Protein AF-A0AA43S587-F1 (afdb_monomer)

Radius of gyration: 17.07 Å; Cα contacts (8 Å, |Δi|>4): 36; chains: 1; bounding box: 40×19×48 Å

Mean predicted aligned error: 5.29 Å

pLDDT: mean 90.9, std 4.82, range [67.19, 96.31]

Secondary structure (DSSP, 8-state):
-HHHHHHHHHHHHHHHHHHHHHHHHHHHHHHHH---HHHHHTS-HHHHHHHHHHHHHHHHTT-HHHHHHHHHTT--

Sequence (76 aa):
MLISIATIFLVLIYTIIKHLLSKSGQRYLIDSYGLDSKKLESLSKQDIRALRASISQLHKQNDAFGLEELLRRYRP

Structure (mmCIF, N/CA/C/O backbone):
data_AF-A0AA43S587-F1
#
_entry.id   AF-A0AA43S587-F1
#
loop_
_atom_site.group_PDB
_atom_site.id
_atom_site.type_symbol
_atom_site.label_atom_id
_atom_site.label_alt_id
_atom_site.label_comp_id
_atom_site.label_asym_id
_atom_site.label_entity_id
_atom_site.label_seq_id
_atom_site.pdbx_PDB_ins_code
_atom_site.Cartn_x
_atom_site.Cartn_y
_atom_site.Cartn_z
_atom_site.occupancy
_atom_site.B_iso_or_equiv
_atom_site.auth_seq_id
_atom_site.auth_comp_id
_atom_site.auth_asym_id
_atom_site.auth_atom_id
_atom_site.pdbx_PDB_model_num
ATOM 1 N N . MET A 1 1 ? 26.797 -3.180 -30.527 1.00 67.19 1 MET A N 1
ATOM 2 C CA . MET A 1 1 ? 25.389 -2.825 -30.828 1.00 67.19 1 MET A CA 1
ATOM 3 C C . MET A 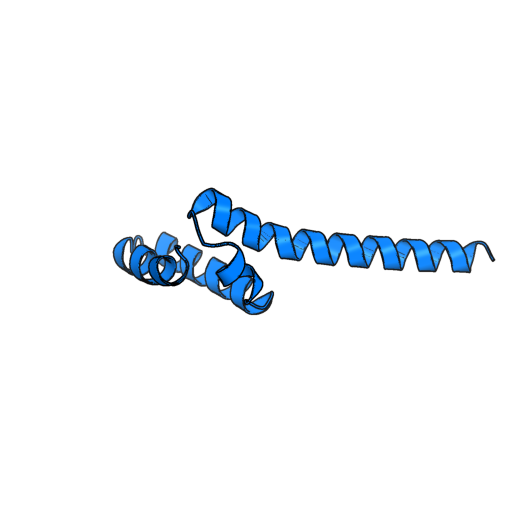1 1 ? 24.384 -3.717 -30.097 1.00 67.19 1 MET A C 1
ATOM 5 O O . MET A 1 1 ? 23.547 -3.168 -29.400 1.00 67.19 1 MET A O 1
ATOM 9 N N . LEU A 1 2 ? 24.482 -5.054 -30.161 1.00 75.88 2 LEU A N 1
ATOM 10 C CA . LEU A 1 2 ? 23.550 -5.962 -29.457 1.00 75.88 2 LEU A CA 1
ATOM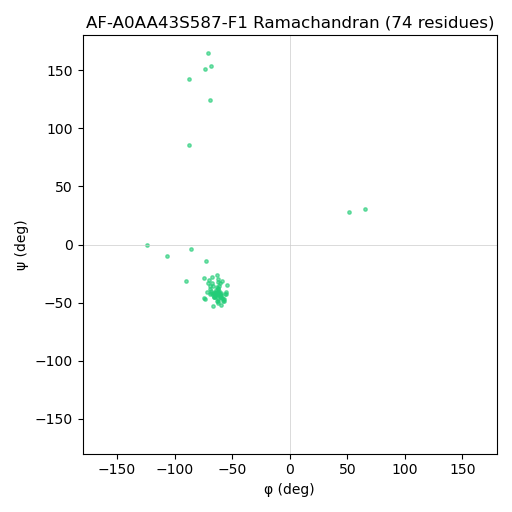 11 C C . LEU A 1 2 ? 23.526 -5.783 -27.927 1.00 75.88 2 LEU A C 1
ATOM 13 O O . LEU A 1 2 ? 22.454 -5.732 -27.334 1.00 75.88 2 LEU A O 1
ATOM 17 N N . ILE A 1 3 ? 24.693 -5.604 -27.299 1.00 82.06 3 ILE A N 1
ATOM 18 C CA . ILE A 1 3 ? 24.802 -5.384 -25.844 1.00 82.06 3 ILE A CA 1
ATOM 19 C C . ILE A 1 3 ? 24.085 -4.090 -25.427 1.00 82.06 3 ILE A C 1
ATOM 21 O O . ILE A 1 3 ? 23.366 -4.072 -24.436 1.00 82.06 3 ILE A O 1
ATOM 25 N N . SER A 1 4 ? 24.226 -3.023 -26.218 1.00 85.75 4 SER A N 1
ATOM 26 C CA . SER A 1 4 ? 23.588 -1.726 -25.967 1.00 85.75 4 SER A CA 1
ATOM 27 C C . SER A 1 4 ? 22.061 -1.793 -26.089 1.00 85.75 4 SER A C 1
ATOM 29 O O . SER A 1 4 ? 21.351 -1.140 -25.336 1.00 85.75 4 SER A O 1
ATOM 31 N N . ILE A 1 5 ? 21.541 -2.603 -27.015 1.00 89.19 5 ILE A N 1
ATOM 32 C CA . ILE A 1 5 ? 20.095 -2.828 -27.155 1.00 89.19 5 ILE A CA 1
ATOM 33 C C . ILE A 1 5 ? 19.570 -3.632 -25.958 1.00 89.19 5 ILE A C 1
ATOM 35 O O . ILE A 1 5 ? 18.538 -3.286 -25.385 1.00 89.19 5 ILE A O 1
ATOM 39 N N . ALA A 1 6 ? 20.307 -4.664 -25.535 1.00 91.06 6 ALA A N 1
ATOM 40 C CA . ALA A 1 6 ? 19.941 -5.482 -24.384 1.00 91.06 6 ALA A CA 1
ATOM 41 C C . ALA A 1 6 ? 19.889 -4.668 -23.078 1.00 91.06 6 ALA A C 1
ATOM 43 O O . ALA A 1 6 ? 18.950 -4.821 -22.298 1.00 91.06 6 ALA A O 1
ATOM 44 N N . THR A 1 7 ? 20.842 -3.760 -22.847 1.00 92.38 7 THR A N 1
ATOM 45 C CA . THR A 1 7 ? 20.831 -2.905 -21.649 1.00 92.38 7 THR A CA 1
ATOM 46 C C . THR A 1 7 ? 19.666 -1.917 -21.651 1.00 92.38 7 THR A C 1
ATOM 48 O O . THR A 1 7 ? 19.003 -1.770 -20.626 1.00 92.38 7 THR A O 1
ATOM 51 N N . ILE A 1 8 ? 19.350 -1.296 -22.793 1.00 94.38 8 ILE A N 1
ATOM 52 C CA . ILE A 1 8 ? 18.179 -0.411 -22.929 1.00 94.38 8 ILE A CA 1
ATOM 53 C C . ILE A 1 8 ? 16.884 -1.178 -22.627 1.00 94.38 8 ILE A C 1
ATOM 55 O O . ILE A 1 8 ? 16.028 -0.691 -21.886 1.00 94.38 8 ILE A O 1
ATOM 59 N N . PHE A 1 9 ? 16.761 -2.400 -23.146 1.00 95.12 9 PHE A N 1
ATOM 60 C CA . PHE A 1 9 ? 15.591 -3.247 -22.926 1.00 95.12 9 PHE A CA 1
ATOM 61 C C . PHE A 1 9 ? 15.414 -3.627 -21.448 1.00 95.12 9 PHE A C 1
ATOM 63 O O . PHE A 1 9 ? 14.310 -3.525 -20.908 1.00 95.12 9 PHE A O 1
ATOM 70 N N . LEU A 1 10 ? 16.504 -3.978 -20.756 1.00 95.38 10 LEU A N 1
ATOM 71 C CA . LEU A 1 10 ? 16.483 -4.269 -19.319 1.00 95.38 10 LEU A CA 1
ATOM 72 C C . LEU A 1 10 ? 16.050 -3.056 -18.486 1.00 95.38 10 LEU A C 1
ATOM 74 O O . LEU A 1 10 ? 15.237 -3.197 -17.571 1.00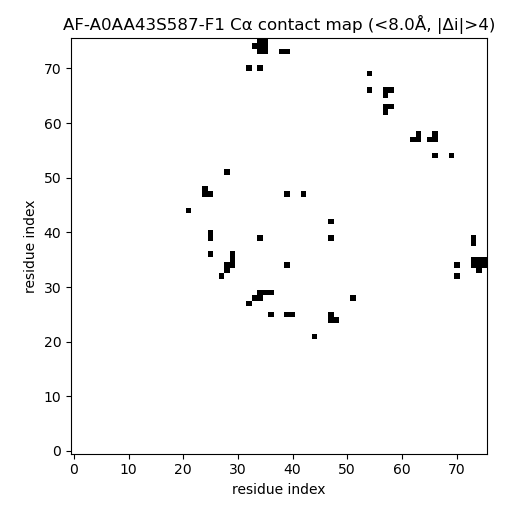 95.38 10 LEU A O 1
ATOM 78 N N . VAL A 1 11 ? 16.542 -1.858 -18.814 1.00 94.69 11 VAL A N 1
ATOM 79 C CA . VAL A 1 11 ? 16.160 -0.617 -18.119 1.00 94.69 11 VAL A CA 1
ATOM 80 C C . VAL A 1 11 ? 14.678 -0.294 -18.332 1.00 94.69 11 VAL A C 1
ATOM 82 O O . VAL A 1 11 ? 13.985 0.072 -17.376 1.00 94.69 11 VAL A O 1
ATOM 85 N N . LEU A 1 12 ? 14.165 -0.471 -19.553 1.00 95.31 12 LEU A N 1
ATOM 86 C CA . LEU A 1 12 ? 12.743 -0.304 -19.870 1.00 95.31 12 LEU A CA 1
ATOM 87 C C . LEU A 1 12 ? 11.868 -1.254 -19.047 1.00 95.31 12 LEU A C 1
ATOM 89 O O . LEU A 1 12 ? 10.960 -0.797 -18.350 1.00 95.31 12 LEU A O 1
ATOM 93 N N . ILE A 1 13 ? 12.182 -2.554 -19.059 1.00 95.25 13 ILE A N 1
ATOM 94 C CA . ILE A 1 13 ? 11.448 -3.565 -18.284 1.00 95.25 13 ILE A CA 1
ATOM 95 C C . ILE A 1 13 ? 11.476 -3.228 -16.793 1.00 95.25 13 ILE A C 1
ATOM 97 O O . ILE A 1 13 ? 10.427 -3.199 -16.146 1.00 95.25 13 ILE A O 1
ATOM 101 N N . TYR A 1 14 ? 12.654 -2.922 -16.249 1.00 93.62 14 TYR A N 1
ATOM 102 C CA . TYR A 1 14 ? 12.807 -2.560 -14.842 1.00 93.62 14 TYR A CA 1
ATOM 103 C C . TYR A 1 14 ? 11.925 -1.364 -14.459 1.00 93.62 14 TYR A C 1
ATOM 105 O O . TYR A 1 14 ? 11.251 -1.377 -13.425 1.00 93.62 14 TYR A O 1
ATOM 113 N N . THR A 1 15 ? 11.871 -0.344 -15.316 1.00 89.19 15 THR A N 1
ATOM 114 C CA . THR A 1 15 ? 11.076 0.865 -15.072 1.00 89.19 15 THR A CA 1
ATOM 115 C C . THR A 1 15 ? 9.576 0.574 -15.115 1.00 89.19 15 THR A C 1
ATOM 117 O O . THR A 1 15 ? 8.838 1.038 -14.239 1.00 89.19 15 THR A O 1
ATOM 120 N N . ILE A 1 16 ? 9.126 -0.246 -16.071 1.00 92.69 16 ILE A N 1
ATOM 121 C CA . ILE A 1 16 ? 7.726 -0.679 -16.185 1.00 92.69 16 ILE A CA 1
ATOM 122 C C . ILE A 1 16 ? 7.315 -1.472 -14.945 1.00 92.69 16 ILE A C 1
ATOM 124 O O . ILE A 1 16 ? 6.323 -1.130 -14.303 1.00 92.69 16 ILE A O 1
ATOM 128 N N . ILE A 1 17 ? 8.103 -2.472 -14.545 1.00 89.88 17 ILE A N 1
ATOM 129 C CA . ILE A 1 17 ? 7.832 -3.285 -13.351 1.00 89.88 17 ILE A CA 1
ATOM 130 C C . ILE A 1 17 ? 7.753 -2.387 -12.109 1.00 89.88 17 ILE A C 1
ATOM 132 O O . ILE A 1 17 ? 6.790 -2.454 -11.345 1.00 89.88 17 ILE A O 1
ATOM 136 N N . LYS A 1 18 ? 8.708 -1.466 -11.935 1.00 84.50 18 LYS A N 1
ATOM 137 C CA . LYS A 1 18 ? 8.713 -0.505 -10.821 1.00 84.50 18 LYS A CA 1
ATOM 138 C C . LYS A 1 18 ? 7.475 0.405 -10.809 1.00 84.50 18 LYS A C 1
ATOM 140 O O . LYS A 1 18 ? 7.033 0.828 -9.732 1.00 84.50 18 LYS A O 1
ATOM 145 N N . HIS A 1 19 ? 6.931 0.750 -11.975 1.00 85.25 19 HIS A N 1
ATOM 146 C CA . HIS A 1 19 ? 5.694 1.523 -12.087 1.00 85.25 19 HIS A CA 1
ATOM 147 C C . HIS A 1 19 ? 4.464 0.666 -11.755 1.00 85.25 19 HIS A C 1
ATOM 149 O O . HIS A 1 19 ? 3.642 1.072 -10.932 1.00 85.25 19 HIS A O 1
ATOM 155 N N . LEU A 1 20 ? 4.380 -0.550 -12.299 1.00 87.06 20 LEU A N 1
ATOM 156 C CA . LEU A 1 20 ? 3.287 -1.492 -12.044 1.00 87.06 20 LEU A CA 1
ATOM 157 C C . LEU A 1 20 ? 3.179 -1.868 -10.559 1.00 87.06 20 LEU A C 1
ATOM 159 O O . LEU A 1 20 ? 2.088 -1.804 -9.992 1.00 87.06 20 LEU A O 1
ATOM 163 N N . LEU A 1 21 ? 4.300 -2.162 -9.890 1.00 82.69 21 LEU A N 1
ATOM 164 C CA . LEU A 1 21 ? 4.316 -2.458 -8.449 1.00 82.69 21 LEU A CA 1
ATOM 165 C C . LEU A 1 21 ? 3.835 -1.270 -7.606 1.00 82.69 21 LEU A C 1
ATOM 167 O O . LEU A 1 21 ? 3.214 -1.460 -6.562 1.00 82.69 21 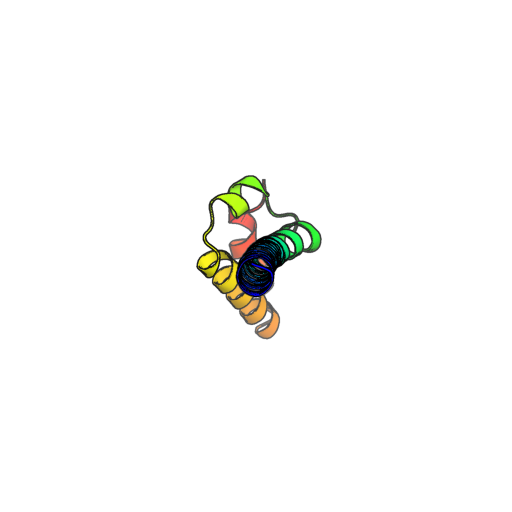LEU A O 1
ATOM 171 N N . SER A 1 22 ? 4.098 -0.042 -8.059 1.00 80.88 22 SER A N 1
ATOM 172 C CA . SER A 1 22 ? 3.599 1.162 -7.392 1.00 80.88 22 SER A CA 1
ATOM 173 C C . SER A 1 22 ? 2.081 1.256 -7.445 1.00 80.88 22 SER A C 1
ATOM 175 O O . SER A 1 22 ? 1.448 1.558 -6.437 1.00 80.88 22 SER A O 1
ATOM 177 N N . LYS A 1 23 ? 1.504 0.990 -8.621 1.00 85.25 23 LYS A N 1
ATOM 178 C CA . LYS A 1 23 ? 0.057 1.064 -8.837 1.00 85.25 23 LYS A CA 1
ATOM 179 C C . LYS A 1 23 ? -0.689 -0.109 -8.209 1.00 85.25 23 LYS A C 1
ATOM 181 O O . LYS A 1 23 ? -1.819 0.061 -7.771 1.00 85.25 23 LYS A O 1
ATOM 186 N N . SER A 1 24 ? -0.051 -1.274 -8.095 1.00 88.00 24 SER A N 1
ATOM 187 C CA . SER A 1 24 ? -0.626 -2.450 -7.428 1.00 88.00 24 SER A CA 1
ATOM 188 C C . SER A 1 24 ? -1.062 -2.149 -5.986 1.00 88.00 24 SER A C 1
ATOM 190 O O . SER A 1 24 ? -2.155 -2.537 -5.581 1.00 88.00 24 SER A O 1
ATOM 192 N N . GLY A 1 25 ? -0.262 -1.383 -5.231 1.00 84.81 25 GLY A N 1
ATOM 193 C CA . GLY A 1 25 ? -0.609 -0.985 -3.863 1.00 84.81 25 GLY A CA 1
ATOM 194 C C . GLY A 1 25 ? -1.841 -0.079 -3.779 1.00 84.81 25 GLY A C 1
ATOM 195 O O . GLY A 1 25 ? -2.675 -0.280 -2.903 1.00 84.81 25 GLY A O 1
ATOM 196 N N . GLN A 1 26 ? -1.973 0.879 -4.701 1.00 90.06 26 GLN A N 1
ATOM 197 C CA . GLN A 1 26 ? -3.157 1.740 -4.796 1.00 90.06 26 GLN A CA 1
ATOM 198 C C . GLN A 1 26 ? -4.389 0.933 -5.207 1.00 90.06 26 GLN A C 1
ATOM 200 O O . GLN A 1 26 ? -5.443 1.073 -4.602 1.00 90.06 26 GLN A O 1
ATOM 205 N N . ARG A 1 27 ? -4.241 0.035 -6.185 1.00 90.31 27 ARG A N 1
ATOM 206 C CA . ARG A 1 27 ? -5.336 -0.799 -6.685 1.00 90.31 27 ARG A CA 1
ATOM 207 C C . ARG A 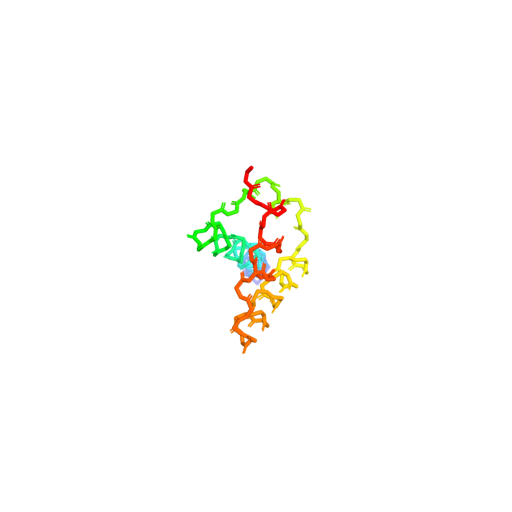1 27 ? -5.919 -1.698 -5.598 1.00 90.31 27 ARG A C 1
ATOM 209 O O . ARG A 1 27 ? -7.126 -1.729 -5.433 1.00 90.31 27 ARG A O 1
ATOM 216 N N . TYR A 1 28 ? -5.065 -2.310 -4.776 1.00 90.88 28 TYR A N 1
ATOM 217 C CA . TYR A 1 28 ? -5.509 -3.052 -3.593 1.00 90.88 28 TYR A CA 1
ATOM 218 C C . TYR A 1 28 ? -6.367 -2.195 -2.648 1.00 90.88 28 TYR A C 1
ATOM 220 O O . TYR A 1 28 ? -7.375 -2.674 -2.135 1.00 90.88 28 TYR A O 1
ATOM 228 N N . LEU A 1 29 ? -5.974 -0.938 -2.414 1.00 91.88 29 LEU A N 1
ATOM 229 C CA . LEU A 1 29 ? -6.697 -0.034 -1.520 1.00 91.88 29 LEU A CA 1
ATOM 230 C C . LEU A 1 29 ? -8.058 0.392 -2.089 1.00 91.88 29 LEU A C 1
ATOM 232 O O . LEU A 1 29 ? -9.028 0.478 -1.342 1.00 91.88 29 LEU A O 1
ATOM 236 N N . ILE A 1 30 ? -8.132 0.625 -3.398 1.00 93.25 30 ILE A N 1
ATOM 237 C CA . ILE A 1 30 ? -9.383 0.938 -4.098 1.00 93.25 30 ILE A CA 1
ATOM 238 C C . ILE A 1 30 ? -10.308 -0.281 -4.067 1.00 93.25 30 ILE A C 1
ATOM 240 O O . ILE A 1 30 ? -11.435 -0.179 -3.598 1.00 93.25 30 ILE A O 1
ATOM 244 N N . ASP A 1 31 ? -9.808 -1.441 -4.492 1.00 91.81 31 ASP A N 1
ATOM 245 C CA . ASP A 1 31 ? -10.620 -2.647 -4.663 1.00 91.81 31 ASP A CA 1
ATOM 246 C C . ASP A 1 31 ? -11.099 -3.217 -3.314 1.00 91.81 31 ASP A C 1
ATOM 248 O O . ASP A 1 31 ? -12.220 -3.707 -3.218 1.00 91.81 31 ASP A O 1
ATOM 252 N N . SER A 1 32 ? -10.277 -3.133 -2.258 1.00 92.25 32 SER A N 1
ATOM 253 C CA . SER A 1 32 ? -10.611 -3.712 -0.942 1.00 92.25 32 SER A CA 1
ATOM 254 C C . SER A 1 32 ? -11.362 -2.753 -0.018 1.00 92.25 32 SER A C 1
ATOM 256 O O . SER A 1 32 ? -12.141 -3.205 0.817 1.00 92.25 32 SER A O 1
ATOM 258 N N . TYR A 1 33 ? -11.107 -1.443 -0.116 1.00 91.81 33 TYR A N 1
ATOM 259 C CA . TYR A 1 33 ? -11.636 -0.450 0.834 1.00 91.81 33 TYR A CA 1
ATOM 260 C C . TYR A 1 33 ? -12.451 0.675 0.179 1.00 91.81 33 TYR A C 1
ATOM 262 O O . TYR A 1 33 ? -12.944 1.553 0.891 1.00 91.81 33 TYR A O 1
ATOM 270 N N . GLY A 1 34 ? -12.604 0.668 -1.150 1.00 91.62 34 GLY A N 1
ATOM 271 C CA . GLY A 1 34 ? -13.402 1.654 -1.884 1.00 91.62 34 GLY A CA 1
ATOM 272 C C . GLY A 1 34 ? -12.837 3.074 -1.821 1.00 91.62 34 GLY A C 1
ATOM 273 O O . GLY A 1 34 ? -13.601 4.037 -1.789 1.00 91.62 34 GLY A O 1
ATOM 274 N N . LEU A 1 35 ? -11.512 3.219 -1.724 1.00 94.31 35 LEU A N 1
ATOM 275 C CA . LEU A 1 35 ? -10.873 4.533 -1.631 1.00 94.31 35 LEU A CA 1
ATOM 276 C C . LEU A 1 35 ? -10.892 5.273 -2.978 1.00 94.31 35 LEU A C 1
ATOM 278 O O . LEU A 1 35 ? -10.835 4.661 -4.043 1.00 94.31 35 LEU A O 1
ATOM 282 N N . ASP A 1 36 ? -10.915 6.603 -2.923 1.00 93.50 36 ASP A N 1
ATOM 283 C CA . ASP A 1 36 ? -10.885 7.481 -4.089 1.00 93.50 36 ASP A CA 1
ATOM 284 C C . ASP A 1 36 ? -9.513 7.421 -4.784 1.00 93.50 36 ASP A C 1
ATOM 286 O O . ASP A 1 36 ? -8.462 7.688 -4.187 1.00 93.50 36 ASP A O 1
ATOM 290 N N . SER A 1 37 ? -9.521 7.092 -6.078 1.00 89.50 37 SER A N 1
ATOM 291 C CA . SER A 1 37 ? -8.302 6.947 -6.871 1.00 89.50 37 SER A CA 1
ATOM 292 C C . SER A 1 37 ? -7.517 8.252 -7.003 1.00 89.50 37 SER A C 1
ATOM 294 O O . SER A 1 37 ? -6.293 8.210 -6.966 1.00 89.50 37 SER A O 1
ATOM 296 N N . LYS A 1 38 ? -8.181 9.410 -7.110 1.00 90.38 38 LYS A N 1
ATOM 297 C CA . LYS A 1 38 ? -7.521 10.720 -7.229 1.00 90.38 38 LYS A CA 1
ATOM 298 C C . LYS A 1 38 ? -6.818 11.091 -5.929 1.00 90.38 38 LYS A C 1
ATOM 300 O O . LYS A 1 38 ? -5.690 11.582 -5.958 1.00 90.38 38 LYS A O 1
ATOM 305 N N . LYS A 1 39 ? -7.449 10.808 -4.782 1.00 91.81 39 LYS A N 1
ATOM 306 C CA . LYS A 1 39 ? -6.809 11.004 -3.470 1.00 91.81 39 LYS A 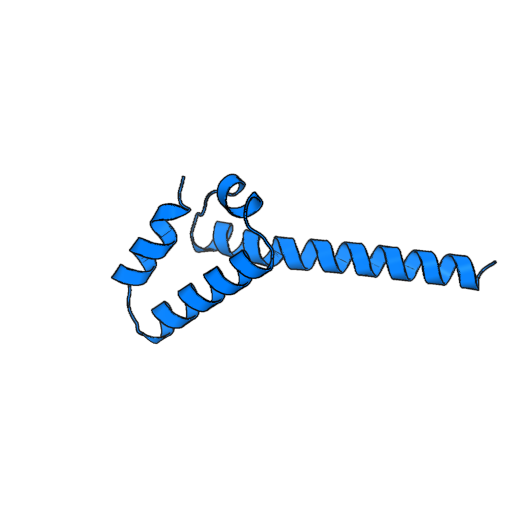CA 1
ATOM 307 C C . LYS A 1 39 ? -5.572 10.116 -3.343 1.00 91.81 39 LYS A C 1
ATOM 309 O O . LYS A 1 39 ? -4.520 10.597 -2.930 1.00 91.81 39 LYS A O 1
ATOM 314 N N . LEU A 1 40 ? -5.653 8.855 -3.770 1.00 90.25 40 LEU A N 1
ATOM 315 C CA . LEU A 1 40 ? -4.514 7.931 -3.752 1.00 90.25 40 LEU A CA 1
ATOM 316 C C . LEU A 1 40 ? -3.416 8.262 -4.777 1.00 90.25 40 LEU A C 1
ATOM 318 O O . LEU A 1 40 ? -2.249 7.986 -4.503 1.00 90.25 40 LEU A O 1
ATOM 322 N N . GLU A 1 41 ? -3.748 8.847 -5.930 1.00 88.31 41 GLU A N 1
ATOM 323 C CA . GLU A 1 41 ? -2.774 9.298 -6.937 1.00 88.31 41 GLU A CA 1
ATOM 324 C C . GLU A 1 41 ? -1.925 10.476 -6.447 1.00 88.31 41 GLU A C 1
ATOM 326 O O . GLU A 1 41 ? -0.770 10.599 -6.853 1.00 88.31 41 GLU A O 1
ATOM 331 N N . SER A 1 42 ? -2.459 11.296 -5.535 1.00 90.44 42 SER A N 1
ATOM 332 C CA . SER A 1 42 ? -1.710 12.390 -4.901 1.00 90.44 42 SER A CA 1
ATOM 333 C C . SER A 1 42 ? -0.671 11.920 -3.872 1.00 90.44 42 SER A C 1
ATOM 335 O O . SER A 1 42 ? 0.207 12.689 -3.484 1.00 90.44 42 SER A O 1
ATOM 337 N N . LEU A 1 43 ? -0.744 10.655 -3.443 1.00 89.88 43 LEU A N 1
ATOM 338 C CA . LEU A 1 43 ? 0.141 10.079 -2.434 1.00 89.88 43 LEU A CA 1
ATOM 339 C C . LEU A 1 43 ? 1.423 9.513 -3.048 1.00 89.88 43 LEU A C 1
ATOM 341 O O . LEU A 1 43 ? 1.417 8.865 -4.100 1.00 89.88 43 LEU A O 1
ATOM 345 N N . SER A 1 44 ? 2.539 9.677 -2.337 1.00 89.38 44 SER A N 1
ATOM 346 C CA . SER A 1 44 ? 3.796 9.046 -2.724 1.00 89.38 44 SER A CA 1
ATOM 347 C C . SER A 1 44 ? 3.754 7.528 -2.493 1.00 89.38 44 SER A C 1
ATOM 349 O O . SER A 1 44 ? 2.938 6.987 -1.742 1.00 89.38 44 SER A O 1
ATOM 351 N N . LYS A 1 45 ? 4.704 6.796 -3.090 1.00 87.88 45 LYS A N 1
ATOM 352 C CA . LYS A 1 45 ? 4.835 5.343 -2.855 1.00 87.88 45 LYS A CA 1
ATOM 353 C C . LYS A 1 45 ? 5.070 5.006 -1.379 1.00 87.88 45 LYS A C 1
ATOM 355 O O . LYS A 1 45 ? 4.693 3.921 -0.936 1.00 87.88 45 LYS A O 1
ATOM 360 N N . GLN A 1 46 ? 5.746 5.897 -0.651 1.00 89.56 46 GLN A N 1
ATOM 361 C CA . GLN A 1 46 ? 6.011 5.737 0.777 1.00 89.56 46 GLN A CA 1
ATOM 362 C C . GLN A 1 46 ? 4.726 5.930 1.581 1.00 89.56 46 GLN A C 1
ATOM 364 O O . GLN A 1 46 ? 4.448 5.102 2.441 1.00 89.56 46 GLN A O 1
ATOM 369 N N . ASP A 1 47 ? 3.898 6.910 1.218 1.00 92.38 47 ASP A N 1
ATOM 370 C CA . ASP A 1 47 ? 2.608 7.156 1.872 1.00 92.38 47 ASP A CA 1
ATOM 371 C C . ASP A 1 47 ? 1.641 5.989 1.667 1.00 92.38 47 ASP A C 1
ATOM 373 O O . ASP A 1 47 ? 1.027 5.517 2.618 1.00 92.38 47 ASP A O 1
ATOM 377 N N . ILE A 1 48 ? 1.564 5.436 0.451 1.00 92.25 48 ILE A N 1
ATOM 378 C CA . ILE A 1 48 ? 0.755 4.237 0.176 1.00 92.25 48 ILE A CA 1
ATOM 379 C C . ILE A 1 48 ? 1.245 3.036 0.996 1.00 92.25 48 ILE A C 1
ATOM 381 O O . ILE A 1 48 ? 0.442 2.255 1.510 1.00 92.25 48 ILE A O 1
ATOM 385 N N . ARG A 1 49 ? 2.566 2.867 1.136 1.00 92.06 49 ARG A N 1
ATOM 386 C CA . ARG A 1 49 ? 3.145 1.819 1.990 1.00 92.06 49 ARG A CA 1
ATOM 387 C C . ARG A 1 49 ? 2.817 2.044 3.465 1.00 92.06 49 ARG A C 1
ATOM 389 O O . ARG A 1 49 ? 2.436 1.083 4.128 1.00 92.06 49 ARG A O 1
ATOM 396 N N . ALA A 1 50 ? 2.938 3.277 3.950 1.00 94.50 50 ALA A N 1
ATOM 397 C CA . ALA A 1 50 ? 2.614 3.646 5.322 1.00 94.50 50 ALA A CA 1
ATOM 398 C C . ALA A 1 50 ? 1.128 3.410 5.617 1.00 94.50 50 ALA A C 1
ATOM 400 O O . ALA A 1 50 ? 0.808 2.729 6.583 1.00 94.50 50 ALA A O 1
ATOM 401 N N . LEU A 1 51 ? 0.232 3.840 4.725 1.00 94.56 51 LEU A N 1
ATOM 402 C CA . LEU A 1 51 ? -1.208 3.616 4.836 1.00 94.56 51 LEU A CA 1
ATOM 403 C C . LEU A 1 51 ? -1.546 2.122 4.933 1.00 94.56 51 LEU A C 1
ATOM 405 O O . LEU A 1 51 ? -2.286 1.708 5.822 1.00 94.56 51 LEU A O 1
ATOM 409 N N . ARG A 1 52 ? -0.953 1.281 4.074 1.00 93.62 52 ARG A N 1
ATOM 410 C CA . ARG A 1 52 ? -1.123 -0.182 4.153 1.00 93.62 52 ARG A CA 1
ATOM 411 C C . ARG A 1 52 ? -0.592 -0.764 5.465 1.00 93.62 52 ARG A C 1
ATOM 413 O O . ARG A 1 52 ? -1.204 -1.687 6.000 1.00 93.62 52 ARG A O 1
ATOM 420 N N . ALA A 1 53 ? 0.527 -0.250 5.976 1.00 94.88 53 ALA A N 1
ATOM 421 C CA . ALA A 1 53 ? 1.085 -0.679 7.255 1.00 94.88 53 ALA A CA 1
ATOM 422 C C . ALA A 1 53 ? 0.163 -0.302 8.426 1.00 94.88 53 ALA A C 1
ATOM 424 O O . ALA A 1 53 ? -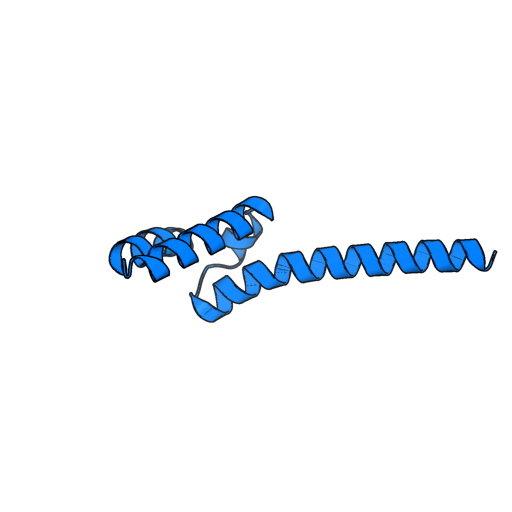0.133 -1.163 9.250 1.00 94.88 53 ALA A O 1
ATOM 425 N N . SER A 1 54 ? -0.358 0.929 8.450 1.00 95.31 54 SER A N 1
ATOM 426 C CA . SER A 1 54 ? -1.329 1.389 9.449 1.00 95.31 54 SER A CA 1
ATOM 427 C C . SER A 1 54 ? -2.609 0.555 9.421 1.00 95.31 54 SER A C 1
ATOM 429 O O . SER A 1 54 ? -3.050 0.083 10.463 1.00 95.31 54 SER A O 1
ATOM 431 N N . ILE A 1 55 ? -3.156 0.279 8.231 1.00 94.56 55 ILE A N 1
ATOM 432 C CA . ILE A 1 55 ? -4.309 -0.619 8.063 1.00 94.56 55 ILE A CA 1
ATOM 433 C C . ILE A 1 55 ? -4.002 -2.006 8.644 1.00 94.56 55 ILE A C 1
ATOM 435 O O . ILE A 1 55 ? -4.794 -2.545 9.412 1.00 94.56 55 ILE A O 1
ATOM 439 N N . SER A 1 56 ? -2.845 -2.588 8.312 1.00 94.69 56 SER A N 1
ATOM 440 C CA . SER A 1 56 ? -2.451 -3.905 8.826 1.00 94.69 56 SER A CA 1
ATOM 441 C C . SER A 1 56 ? -2.292 -3.915 10.349 1.00 94.69 56 SER A C 1
ATOM 443 O O . SER A 1 56 ? -2.662 -4.895 10.992 1.00 94.69 56 SER A O 1
ATOM 445 N N . GLN A 1 57 ? -1.763 -2.840 10.932 1.00 96.31 57 GLN A N 1
ATOM 446 C CA . GLN A 1 57 ? -1.624 -2.700 12.377 1.00 96.31 57 GLN A CA 1
ATOM 447 C C . GLN A 1 57 ? -2.988 -2.623 13.075 1.00 96.31 57 GLN A C 1
ATOM 449 O O . GLN A 1 57 ? -3.194 -3.339 14.051 1.00 96.31 57 GLN A O 1
ATOM 454 N N . LEU A 1 58 ? -3.924 -1.835 12.544 1.00 95.12 58 LEU A N 1
ATOM 455 C CA . LEU A 1 58 ? -5.281 -1.716 13.087 1.00 95.12 58 LEU A CA 1
ATOM 456 C C . LEU A 1 58 ? -6.044 -3.044 12.998 1.00 95.12 58 LEU A C 1
ATOM 458 O O . LEU A 1 58 ? -6.684 -3.452 13.963 1.00 95.12 58 LEU A O 1
ATOM 462 N N . HIS A 1 59 ? -5.878 -3.786 11.895 1.00 93.00 59 HIS A N 1
ATOM 463 C CA . HIS A 1 59 ? -6.385 -5.160 11.774 1.00 93.00 59 HIS A CA 1
ATOM 464 C C . HIS A 1 59 ? -5.812 -6.086 12.851 1.00 93.00 59 HIS A C 1
ATOM 466 O O . HIS A 1 59 ? -6.562 -6.810 13.498 1.00 93.00 59 HIS A O 1
ATOM 472 N N . LYS A 1 60 ? -4.496 -6.042 13.104 1.00 95.44 60 LYS A N 1
ATOM 473 C CA . LYS A 1 60 ? -3.866 -6.840 14.175 1.00 95.44 60 LYS A CA 1
ATOM 474 C C . LYS A 1 60 ? -4.382 -6.480 15.567 1.00 95.44 60 LYS A C 1
ATOM 476 O O . LYS A 1 60 ? -4.383 -7.330 16.450 1.00 95.44 60 LYS A O 1
ATOM 481 N N . GLN A 1 61 ? -4.783 -5.230 15.761 1.00 96.00 61 GLN A N 1
ATOM 482 C CA . GLN A 1 61 ? -5.340 -4.729 17.014 1.00 96.00 61 GLN A CA 1
ATOM 483 C C . GLN A 1 61 ? -6.855 -4.974 17.132 1.00 96.00 61 GLN A C 1
ATOM 485 O O . GLN A 1 61 ? -7.420 -4.678 18.179 1.00 96.00 61 GLN A O 1
ATOM 490 N N . ASN A 1 62 ? -7.508 -5.529 16.097 1.00 93.75 62 ASN A N 1
ATOM 491 C CA . ASN A 1 62 ? -8.969 -5.616 15.970 1.00 93.75 62 ASN A CA 1
ATOM 492 C C . ASN A 1 62 ? -9.681 -4.263 16.169 1.00 93.75 62 ASN A C 1
ATOM 494 O O . ASN A 1 62 ? -10.841 -4.214 16.581 1.00 93.75 62 ASN A O 1
ATOM 498 N N . ASP A 1 63 ? -9.000 -3.157 15.862 1.00 94.06 63 ASP A N 1
ATOM 499 C CA . ASP A 1 63 ? -9.555 -1.816 16.012 1.00 94.06 63 ASP A CA 1
ATOM 500 C C . ASP A 1 63 ? -10.320 -1.407 14.748 1.00 94.06 63 ASP A C 1
ATOM 502 O O . ASP A 1 63 ? -9.794 -0.777 13.826 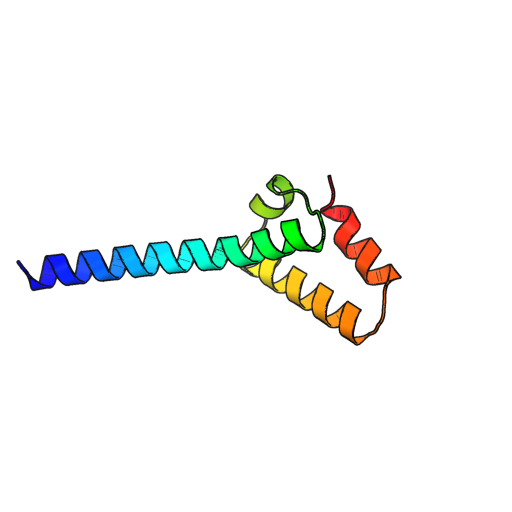1.00 94.06 63 ASP A O 1
ATOM 506 N N . ALA A 1 64 ? -11.592 -1.804 14.700 1.00 92.81 64 ALA A N 1
ATOM 507 C CA . ALA A 1 64 ? -12.480 -1.485 13.588 1.00 92.81 64 ALA A CA 1
ATOM 508 C C . ALA A 1 64 ? -12.805 0.018 13.496 1.00 92.81 64 ALA A C 1
ATOM 510 O O . ALA A 1 64 ? -12.966 0.540 12.392 1.00 92.81 64 ALA A O 1
ATOM 511 N N . PHE A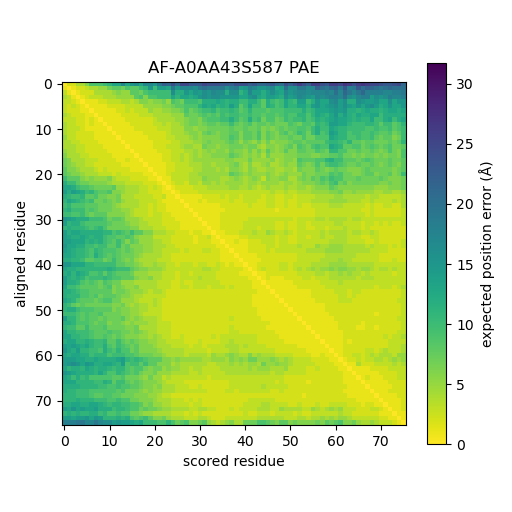 1 65 ? -12.878 0.723 14.631 1.00 94.00 65 PHE A N 1
ATOM 512 C CA . PHE A 1 65 ? -13.194 2.153 14.655 1.00 94.00 65 PHE A CA 1
ATOM 513 C C . PHE A 1 65 ? -12.017 2.988 14.158 1.00 94.00 65 PHE A C 1
ATOM 515 O O . PHE A 1 65 ? -12.203 3.840 13.288 1.00 94.00 65 PHE A O 1
ATOM 522 N N . GLY A 1 66 ? -10.806 2.700 14.640 1.00 93.31 66 GLY A N 1
ATOM 523 C CA . GLY A 1 66 ? -9.590 3.349 14.155 1.00 93.31 66 GLY A CA 1
ATOM 524 C C . GLY A 1 66 ? -9.350 3.083 12.668 1.00 93.31 66 GLY A C 1
ATOM 525 O O . GLY A 1 66 ? -8.924 3.976 11.931 1.00 93.31 66 GLY A O 1
ATOM 526 N N . LEU A 1 67 ? -9.688 1.879 12.190 1.00 93.75 67 LEU A N 1
ATOM 527 C CA . LEU A 1 67 ? -9.631 1.556 10.765 1.00 93.75 67 LEU A CA 1
ATOM 528 C C . LEU A 1 67 ? -10.593 2.419 9.943 1.00 93.75 67 LEU A C 1
ATOM 530 O O . LEU A 1 67 ? -10.187 2.993 8.933 1.00 93.75 67 LEU A O 1
ATOM 534 N N . GLU A 1 68 ? -11.847 2.539 10.369 1.00 93.88 68 GLU A N 1
ATOM 535 C CA . GLU A 1 68 ? -12.832 3.365 9.673 1.00 93.88 68 GLU A CA 1
ATOM 536 C C . GLU A 1 68 ? -12.436 4.849 9.681 1.00 93.88 68 GLU A C 1
ATOM 538 O O . GLU A 1 68 ? -12.516 5.514 8.647 1.00 93.88 68 GLU A O 1
ATOM 543 N N . GLU A 1 69 ? -11.926 5.367 10.803 1.00 95.19 69 GLU A N 1
ATOM 544 C CA . GLU A 1 69 ? -11.455 6.752 10.896 1.00 95.19 69 GLU A CA 1
ATOM 545 C C . GLU A 1 69 ? -10.304 7.040 9.917 1.00 95.19 69 GLU A C 1
ATOM 547 O O . GLU A 1 69 ? -10.306 8.074 9.234 1.00 95.19 69 GLU A O 1
ATOM 552 N N . LEU A 1 70 ? -9.346 6.112 9.814 1.00 94.06 70 LEU A N 1
ATOM 553 C CA . LEU A 1 70 ? -8.225 6.201 8.883 1.00 94.06 70 LEU A CA 1
ATOM 554 C C . LEU A 1 70 ? -8.706 6.200 7.425 1.00 94.06 70 LEU A C 1
ATOM 556 O O . LEU A 1 70 ? -8.288 7.048 6.633 1.00 94.06 70 LEU A O 1
ATOM 560 N N . LEU A 1 71 ? -9.589 5.263 7.065 1.00 93.62 71 LEU A N 1
ATOM 561 C CA . LEU A 1 71 ? -10.066 5.085 5.690 1.00 93.62 71 LEU A CA 1
ATOM 562 C C . LEU A 1 71 ? -10.999 6.214 5.238 1.00 93.62 71 LEU A C 1
ATOM 564 O O . LEU A 1 71 ? -10.965 6.601 4.068 1.00 93.62 71 LEU A O 1
ATOM 568 N N . ARG A 1 72 ? -11.791 6.788 6.153 1.00 93.44 72 ARG A N 1
ATOM 569 C CA . ARG A 1 72 ? -12.786 7.829 5.850 1.00 93.44 72 ARG A CA 1
ATOM 570 C C . ARG A 1 72 ? -12.196 9.036 5.123 1.00 93.44 72 ARG A C 1
ATOM 572 O O . ARG A 1 72 ? -12.846 9.597 4.250 1.00 93.44 72 ARG A O 1
ATOM 579 N N . ARG A 1 73 ? -10.953 9.418 5.433 1.00 90.81 73 ARG A N 1
ATOM 580 C CA . ARG A 1 73 ? -10.269 10.560 4.788 1.00 90.81 73 ARG A CA 1
ATOM 581 C C . ARG A 1 73 ? -10.049 10.346 3.286 1.00 90.81 73 ARG A C 1
ATOM 583 O O . ARG A 1 73 ? -9.964 11.312 2.527 1.00 90.81 73 ARG A O 1
ATOM 590 N N . TYR A 1 74 ? -9.971 9.086 2.867 1.00 91.94 74 TYR A N 1
ATOM 591 C CA . TYR A 1 74 ? -9.636 8.680 1.507 1.00 91.94 74 TYR A CA 1
ATOM 592 C C . TYR A 1 74 ? -10.831 8.161 0.710 1.00 91.94 74 TYR A C 1
ATOM 594 O O . TYR A 1 74 ? -10.691 7.984 -0.495 1.00 91.94 74 TYR A O 1
ATOM 602 N N . ARG A 1 75 ? -11.992 7.926 1.330 1.00 89.19 75 ARG A N 1
ATOM 603 C CA . ARG A 1 75 ? -13.232 7.644 0.590 1.00 89.19 75 ARG A CA 1
ATOM 604 C C . ARG A 1 75 ? -13.707 8.891 -0.174 1.00 89.19 75 ARG A C 1
ATOM 606 O O . ARG A 1 75 ? -13.308 9.992 0.222 1.00 89.19 75 ARG A O 1
ATOM 613 N N . PRO A 1 76 ? -14.457 8.732 -1.280 1.00 83.12 76 PRO A N 1
ATOM 614 C CA . PRO A 1 76 ? -15.014 9.854 -2.038 1.00 83.12 76 PRO A CA 1
ATOM 615 C C . PRO A 1 76 ? -15.790 10.825 -1.140 1.00 83.12 76 PRO A C 1
ATOM 617 O O . PRO A 1 76 ? -16.551 10.347 -0.269 1.00 83.12 76 PRO A O 1
#

Foldseek 3Di:
DVVVVVVVVVVVVVVVVVVVVLVVLVVCCCVVPVFDSVLVVPDDSVRSVVLVVQLVVCVVVVPPPSNCVSRVVGHD

Organism: NCBI:txid1743169

Solvent-accessible surface area (backbone atoms only — not comparable to full-atom values): 4284 Å² total; per-residue (Å²): 110,70,67,60,53,52,52,52,50,51,53,51,52,52,51,50,51,59,50,50,60,54,49,49,60,52,49,52,44,31,76,75,69,59,35,29,64,70,63,55,67,75,46,52,74,63,53,54,50,49,52,54,48,52,50,51,50,27,58,74,67,68,35,63,66,64,40,48,62,62,50,57,79,38,37,121